Protein AF-A0A1X6WLU2-F1 (afdb_monomer_lite)

pLDDT: mean 79.94, std 12.47, range [46.84, 92.94]

Structure (mmCIF, N/CA/C/O backbone):
data_AF-A0A1X6WLU2-F1
#
_entry.id   AF-A0A1X6WLU2-F1
#
loop_
_atom_site.group_PDB
_atom_site.id
_atom_site.type_symbol
_atom_site.label_atom_id
_atom_site.label_alt_id
_atom_site.label_comp_id
_atom_site.label_asym_id
_atom_site.label_entity_id
_atom_site.label_seq_id
_atom_site.pdbx_PDB_ins_code
_atom_site.Cartn_x
_atom_site.Cartn_y
_atom_site.Cartn_z
_atom_site.occupancy
_atom_site.B_iso_or_equiv
_atom_site.auth_seq_id
_atom_site.auth_comp_id
_atom_site.auth_asym_id
_atom_site.auth_atom_id
_atom_site.pdbx_PDB_model_num
ATOM 1 N N . MET A 1 1 ? 0.775 -6.705 2.684 1.00 78.25 1 MET A N 1
ATOM 2 C CA . MET A 1 1 ? 0.318 -5.488 1.984 1.00 78.25 1 MET A CA 1
ATOM 3 C C . MET A 1 1 ? -0.877 -5.792 1.090 1.00 78.25 1 MET A C 1
ATOM 5 O O . MET A 1 1 ? -1.962 -5.416 1.494 1.00 78.25 1 MET A O 1
ATOM 9 N N . TRP A 1 2 ? -0.729 -6.547 -0.008 1.00 84.25 2 TRP A N 1
ATOM 10 C CA . TRP A 1 2 ? -1.839 -6.854 -0.932 1.00 84.25 2 TRP A CA 1
ATOM 11 C C . TRP A 1 2 ? -3.074 -7.477 -0.272 1.00 84.25 2 TRP A C 1
ATOM 13 O O . TRP A 1 2 ? -4.155 -6.938 -0.421 1.00 84.25 2 TRP A O 1
ATOM 23 N N . TYR A 1 3 ? -2.896 -8.468 0.606 1.00 83.75 3 TYR A N 1
ATOM 24 C CA . TYR A 1 3 ? -4.004 -9.030 1.396 1.00 83.75 3 TYR A CA 1
ATOM 25 C C . TYR A 1 3 ? -4.815 -7.983 2.192 1.00 83.75 3 TYR A C 1
ATOM 27 O O . TYR A 1 3 ? -6.032 -8.085 2.301 1.00 83.75 3 TYR A O 1
ATOM 35 N N . LEU A 1 4 ? -4.149 -6.969 2.762 1.00 83.81 4 LEU A N 1
ATOM 36 C CA . LEU A 1 4 ? -4.831 -5.896 3.496 1.00 83.81 4 LEU A CA 1
ATOM 37 C C . LEU A 1 4 ? -5.513 -4.914 2.544 1.00 83.81 4 LEU A C 1
ATOM 39 O O . LEU A 1 4 ? -6.598 -4.441 2.857 1.00 83.81 4 LEU A O 1
ATOM 43 N N . ALA A 1 5 ? -4.894 -4.623 1.399 1.00 88.06 5 ALA A N 1
ATOM 44 C CA . ALA A 1 5 ? -5.504 -3.790 0.372 1.00 88.06 5 ALA A CA 1
ATOM 45 C C . ALA A 1 5 ? -6.777 -4.434 -0.193 1.00 88.06 5 ALA A C 1
ATOM 47 O O . ALA A 1 5 ? -7.800 -3.761 -0.267 1.00 88.06 5 ALA A O 1
ATOM 48 N N . ASP A 1 6 ? -6.741 -5.740 -0.476 1.00 86.50 6 ASP A N 1
ATOM 49 C CA . ASP A 1 6 ? -7.898 -6.501 -0.956 1.00 86.50 6 ASP A CA 1
ATOM 50 C C . ASP A 1 6 ? -9.023 -6.503 0.090 1.00 86.50 6 ASP A C 1
ATOM 52 O O . ASP A 1 6 ? -10.178 -6.240 -0.231 1.00 86.50 6 ASP A O 1
ATOM 56 N N . LYS A 1 7 ? -8.691 -6.712 1.373 1.00 89.88 7 LYS A N 1
ATOM 57 C CA . LYS A 1 7 ? -9.671 -6.664 2.472 1.00 89.88 7 LYS A CA 1
ATOM 58 C C . LYS A 1 7 ? -10.321 -5.281 2.637 1.00 89.88 7 LYS A C 1
ATOM 60 O O . LYS A 1 7 ? -11.458 -5.197 3.093 1.00 89.88 7 LYS A O 1
ATOM 65 N N . LEU A 1 8 ? -9.594 -4.214 2.309 1.00 90.75 8 LEU A N 1
ATOM 66 C CA . LEU A 1 8 ? -10.046 -2.825 2.422 1.00 90.75 8 LEU A CA 1
ATOM 67 C C . LEU A 1 8 ? -10.623 -2.268 1.108 1.00 90.75 8 LEU A C 1
ATOM 69 O O . LEU A 1 8 ? -10.963 -1.089 1.069 1.00 90.75 8 LEU A O 1
ATOM 73 N N . ASN A 1 9 ? -10.737 -3.082 0.049 1.00 91.56 9 ASN A N 1
ATOM 74 C CA . ASN A 1 9 ? -11.139 -2.652 -1.297 1.00 91.56 9 ASN A CA 1
ATOM 7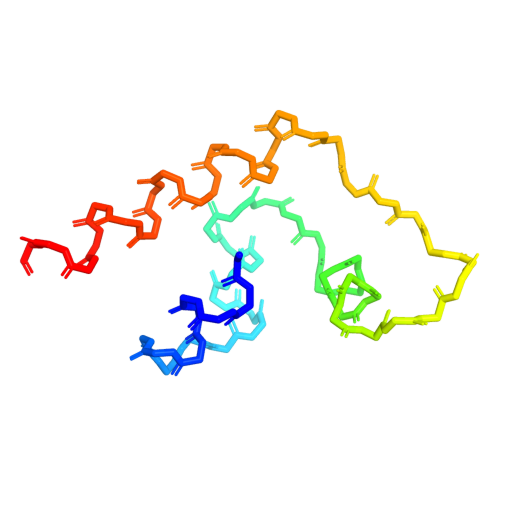5 C C . ASN A 1 9 ? -10.327 -1.450 -1.827 1.00 91.56 9 ASN A C 1
ATOM 77 O O . ASN A 1 9 ? -10.868 -0.578 -2.505 1.00 91.56 9 ASN A O 1
ATOM 81 N N . LEU A 1 10 ? -9.027 -1.397 -1.518 1.00 89.50 10 LEU A N 1
ATOM 82 C CA . LEU A 1 10 ? -8.134 -0.334 -1.984 1.00 89.50 10 LEU A CA 1
ATOM 83 C C . LEU A 1 10 ? -7.577 -0.662 -3.368 1.00 89.50 10 LEU A C 1
ATOM 85 O O . LEU A 1 10 ? -7.049 -1.752 -3.604 1.00 89.50 10 LEU A O 1
ATOM 89 N N . SER A 1 11 ? -7.638 0.313 -4.269 1.00 92.06 11 SER A N 1
ATOM 90 C CA . SER A 1 11 ? -6.996 0.226 -5.576 1.00 92.06 11 SER A CA 1
ATOM 91 C C . SER A 1 11 ? -5.476 0.383 -5.459 1.00 92.06 11 SER A C 1
ATOM 93 O O . SER A 1 11 ? -4.949 0.931 -4.488 1.00 92.06 11 SER A O 1
ATOM 95 N N . THR A 1 12 ? -4.739 -0.036 -6.491 1.00 90.31 12 THR A N 1
ATOM 96 C CA . THR A 1 12 ? -3.289 0.210 -6.567 1.00 90.31 12 THR A CA 1
ATOM 97 C C . THR A 1 12 ? -2.950 1.704 -6.491 1.00 90.31 12 THR A C 1
ATOM 99 O O . THR A 1 12 ? -1.925 2.072 -5.918 1.00 90.31 12 THR A O 1
ATOM 102 N N . SER A 1 13 ? -3.825 2.571 -7.014 1.00 92.62 13 SER A N 1
ATOM 103 C CA . SER A 1 13 ? -3.672 4.028 -6.934 1.00 92.62 13 SER A CA 1
ATOM 104 C C . SER A 1 13 ? -3.750 4.528 -5.489 1.00 92.62 13 SER A C 1
ATOM 106 O O . SER A 1 13 ? -2.915 5.330 -5.073 1.00 92.62 13 SER A O 1
ATOM 108 N N . ASP A 1 14 ? -4.685 4.001 -4.693 1.00 91.19 14 ASP A N 1
ATOM 109 C CA . ASP A 1 14 ? -4.817 4.365 -3.275 1.00 91.19 14 ASP A CA 1
ATOM 110 C C . ASP A 1 14 ? -3.565 3.959 -2.490 1.00 91.19 14 ASP A C 1
ATOM 112 O O . ASP A 1 14 ? -3.030 4.721 -1.683 1.00 91.19 14 ASP A O 1
ATOM 116 N N . ILE A 1 15 ? -3.035 2.766 -2.773 1.00 91.56 15 ILE A N 1
ATOM 117 C CA . ILE A 1 15 ? -1.800 2.277 -2.150 1.00 91.56 15 ILE A CA 1
ATOM 118 C C . ILE A 1 15 ? -0.606 3.137 -2.576 1.00 91.56 15 ILE A C 1
ATOM 120 O O . ILE A 1 15 ? 0.258 3.427 -1.745 1.00 91.56 15 ILE A O 1
ATOM 124 N N . SER A 1 16 ? -0.547 3.568 -3.839 1.00 92.94 16 SER A N 1
ATOM 125 C CA . SER A 1 16 ? 0.502 4.458 -4.347 1.00 92.94 16 SER A CA 1
ATOM 126 C C . SER A 1 16 ? 0.508 5.784 -3.594 1.00 92.94 16 SER A C 1
ATOM 128 O O . SER A 1 16 ? 1.546 6.189 -3.068 1.00 92.94 16 SER A O 1
ATOM 130 N N . GLN A 1 17 ? -0.664 6.396 -3.422 1.00 91.75 17 GLN A N 1
ATOM 131 C CA . GLN A 1 17 ? -0.813 7.640 -2.673 1.00 91.75 17 GLN A CA 1
ATOM 132 C C . GLN A 1 17 ? -0.439 7.483 -1.190 1.00 91.75 17 GLN A C 1
ATOM 134 O O . GLN A 1 17 ? 0.217 8.356 -0.624 1.00 91.75 17 GLN A O 1
ATOM 139 N N . LEU A 1 18 ? -0.813 6.364 -0.560 1.00 90.44 18 LEU A N 1
ATOM 140 C CA . LEU A 1 18 ? -0.516 6.096 0.852 1.00 90.44 18 LEU A CA 1
ATOM 141 C C . LEU A 1 18 ? 0.965 5.788 1.113 1.00 90.44 18 LEU A C 1
ATOM 143 O O . LEU A 1 18 ? 1.507 6.160 2.154 1.00 90.44 18 LEU A O 1
ATOM 147 N N . SER A 1 19 ? 1.612 5.064 0.200 1.00 85.56 19 SER A N 1
ATOM 148 C CA . SER A 1 19 ? 2.976 4.552 0.381 1.00 85.56 19 SER A CA 1
ATOM 149 C C . SER A 1 19 ? 4.059 5.434 -0.240 1.00 85.56 19 SER A C 1
ATOM 151 O O . SER A 1 19 ? 5.228 5.305 0.131 1.00 85.56 19 SER A O 1
ATOM 153 N N . GLY A 1 20 ? 3.691 6.297 -1.190 1.00 87.19 20 GLY A N 1
ATOM 154 C CA . GLY A 1 20 ? 4.630 7.023 -2.043 1.00 87.19 20 GLY A CA 1
ATOM 155 C C . GLY A 1 20 ? 5.376 6.129 -3.043 1.00 87.19 20 GLY A C 1
ATOM 156 O O . GLY A 1 20 ? 6.352 6.578 -3.638 1.00 87.19 20 GLY A O 1
ATOM 157 N N . ILE A 1 21 ? 4.966 4.866 -3.208 1.00 88.75 21 ILE A N 1
ATOM 158 C CA . ILE A 1 21 ? 5.522 3.942 -4.205 1.00 88.75 21 ILE A CA 1
ATOM 159 C C . ILE A 1 21 ? 4.795 4.171 -5.534 1.00 88.75 21 ILE A C 1
ATOM 161 O O . ILE A 1 21 ? 3.574 4.325 -5.548 1.00 88.75 21 ILE A O 1
ATOM 165 N N . GLY A 1 22 ? 5.520 4.173 -6.654 1.00 90.62 22 GLY A N 1
ATOM 166 C CA . GLY A 1 22 ? 4.911 4.276 -7.979 1.00 90.62 22 GLY A CA 1
ATOM 167 C C . GLY A 1 22 ? 3.962 3.109 -8.275 1.00 90.62 22 GLY A C 1
ATOM 168 O O . GLY A 1 22 ? 4.173 1.989 -7.814 1.00 90.62 22 GLY A O 1
ATOM 169 N N . ILE A 1 23 ? 2.918 3.359 -9.069 1.00 89.56 23 ILE A N 1
ATOM 170 C CA . ILE A 1 23 ? 1.926 2.334 -9.444 1.00 89.56 23 ILE A CA 1
ATOM 171 C C . ILE A 1 23 ? 2.602 1.120 -10.097 1.00 89.56 23 ILE A C 1
ATOM 173 O O . ILE A 1 23 ? 2.330 -0.004 -9.693 1.00 89.56 23 ILE A O 1
ATOM 177 N N . LEU A 1 24 ? 3.538 1.344 -11.025 1.00 85.50 24 LEU A N 1
ATOM 178 C CA . LEU A 1 24 ? 4.264 0.266 -11.710 1.00 85.50 24 LEU A CA 1
ATOM 179 C C . LEU A 1 24 ? 5.078 -0.601 -10.739 1.00 85.50 24 LEU A C 1
ATOM 181 O O . LEU A 1 24 ? 5.056 -1.824 -10.836 1.00 85.50 24 LEU A O 1
ATOM 185 N N . ASP A 1 25 ? 5.752 0.019 -9.765 1.00 82.94 25 ASP A N 1
ATOM 186 C CA . ASP A 1 25 ? 6.508 -0.706 -8.738 1.00 82.94 25 ASP A CA 1
ATOM 187 C C . ASP A 1 25 ? 5.576 -1.531 -7.839 1.00 82.94 25 ASP A C 1
ATOM 189 O O . ASP A 1 25 ? 5.903 -2.650 -7.443 1.00 82.94 25 ASP A O 1
ATOM 193 N N . LEU A 1 26 ? 4.390 -1.002 -7.519 1.00 86.81 26 LEU A N 1
ATOM 194 C CA . LEU A 1 26 ? 3.374 -1.734 -6.768 1.00 86.81 26 LEU A CA 1
ATOM 195 C C . LEU A 1 26 ? 2.843 -2.926 -7.568 1.00 86.81 26 LEU A C 1
ATOM 197 O O . LEU A 1 26 ? 2.857 -4.042 -7.051 1.00 86.81 26 LEU A O 1
ATOM 201 N N . GLU A 1 27 ? 2.425 -2.733 -8.816 1.00 84.62 27 GLU A N 1
ATOM 202 C CA . GLU A 1 27 ? 1.941 -3.823 -9.675 1.00 84.62 27 GLU A CA 1
ATOM 203 C C . GLU A 1 27 ? 2.982 -4.930 -9.819 1.00 84.62 27 GLU A C 1
ATOM 205 O O . GLU A 1 27 ? 2.658 -6.110 -9.669 1.00 84.62 27 GLU A O 1
ATOM 210 N N . ALA A 1 28 ? 4.252 -4.551 -9.954 1.00 81.56 28 ALA A N 1
ATOM 211 C CA . ALA A 1 28 ? 5.341 -5.504 -9.971 1.00 81.56 28 ALA A CA 1
ATOM 212 C C . ALA A 1 28 ? 5.406 -6.308 -8.650 1.00 81.56 28 ALA A C 1
ATOM 214 O O . ALA A 1 28 ? 5.566 -7.521 -8.661 1.00 81.56 28 ALA A O 1
ATOM 215 N N . THR A 1 29 ? 5.197 -5.699 -7.479 1.00 79.00 29 THR A N 1
ATOM 216 C CA . THR A 1 29 ? 5.153 -6.472 -6.215 1.00 79.00 29 THR A CA 1
ATOM 217 C C . THR A 1 29 ? 3.937 -7.395 -6.075 1.00 79.00 29 THR A C 1
ATOM 219 O O . THR A 1 29 ? 3.931 -8.252 -5.184 1.00 79.00 29 THR A O 1
ATOM 222 N N . LYS A 1 30 ? 2.883 -7.191 -6.876 1.00 72.56 30 LYS A N 1
ATOM 223 C CA . LYS A 1 30 ? 1.673 -8.023 -6.874 1.00 72.56 30 LYS A CA 1
ATOM 224 C C . LYS A 1 30 ? 1.887 -9.300 -7.682 1.00 72.56 30 LYS A C 1
ATOM 226 O O . LYS A 1 30 ? 1.440 -10.369 -7.265 1.00 72.56 30 LYS A O 1
ATOM 231 N N . GLU A 1 31 ? 2.602 -9.207 -8.798 1.00 64.12 31 GLU A N 1
ATOM 232 C CA . GLU A 1 31 ? 2.997 -10.372 -9.578 1.00 64.12 31 GLU A CA 1
ATOM 233 C C . GLU A 1 31 ? 4.193 -11.075 -8.923 1.00 64.12 31 GLU A C 1
ATOM 235 O O . GLU A 1 31 ? 5.262 -10.504 -8.741 1.00 64.12 31 GLU A O 1
ATOM 240 N N . LYS A 1 32 ? 4.053 -12.361 -8.582 1.00 55.66 32 LYS A N 1
ATOM 241 C CA . LYS A 1 32 ? 5.164 -13.222 -8.124 1.00 55.66 32 LYS A CA 1
ATOM 242 C C . LYS A 1 32 ? 6.148 -13.553 -9.264 1.00 55.66 32 LYS A C 1
ATOM 244 O O . LYS A 1 32 ? 6.564 -14.698 -9.414 1.00 55.66 32 LYS A O 1
ATOM 249 N N . ASN A 1 33 ? 6.507 -12.586 -10.100 1.00 46.84 33 ASN A N 1
ATOM 250 C CA . ASN A 1 33 ? 7.507 -12.783 -11.135 1.00 46.84 33 ASN A CA 1
ATOM 251 C C . ASN A 1 33 ? 8.892 -12.494 -10.539 1.00 46.84 33 ASN A C 1
ATOM 253 O O . ASN A 1 33 ? 9.168 -11.415 -10.022 1.00 46.84 33 ASN A O 1
ATOM 257 N N . ASN A 1 34 ? 9.756 -13.510 -10.576 1.00 49.00 34 ASN A N 1
ATOM 258 C CA . ASN A 1 34 ? 11.054 -13.608 -9.889 1.00 49.00 34 ASN A CA 1
ATOM 259 C C . ASN A 1 34 ? 12.128 -12.572 -10.312 1.00 49.00 34 ASN A C 1
ATOM 261 O O . ASN A 1 34 ? 13.299 -12.755 -9.996 1.00 49.00 34 ASN A O 1
ATOM 265 N N . PHE A 1 35 ? 11.764 -11.487 -11.001 1.00 51.62 35 PHE A N 1
ATOM 266 C CA . PHE A 1 35 ? 12.693 -10.485 -11.547 1.00 51.62 35 PHE A CA 1
ATOM 267 C C . PHE A 1 35 ? 12.351 -9.040 -11.164 1.00 51.62 35 PHE A C 1
ATOM 269 O O . PHE A 1 35 ? 12.692 -8.099 -11.877 1.00 51.62 35 PHE A O 1
ATOM 276 N N . ILE A 1 36 ? 11.668 -8.843 -10.039 1.00 53.84 36 ILE A N 1
ATOM 277 C CA . ILE A 1 36 ? 11.056 -7.555 -9.722 1.00 53.84 36 ILE A CA 1
ATOM 278 C C . ILE A 1 36 ? 11.840 -6.797 -8.654 1.00 53.84 36 ILE A C 1
ATOM 280 O O . ILE A 1 36 ? 12.210 -7.340 -7.612 1.00 53.84 36 ILE A O 1
ATOM 284 N N . TYR A 1 37 ? 12.062 -5.509 -8.923 1.00 56.19 37 TYR A N 1
ATOM 285 C CA . TYR A 1 37 ? 12.523 -4.532 -7.947 1.00 56.19 37 TYR A CA 1
ATOM 286 C C . TYR A 1 37 ? 11.595 -4.550 -6.727 1.00 56.19 37 TYR A C 1
ATOM 288 O O . TYR A 1 37 ? 10.447 -4.119 -6.781 1.00 56.19 37 TYR A O 1
ATOM 296 N N . LEU A 1 38 ? 1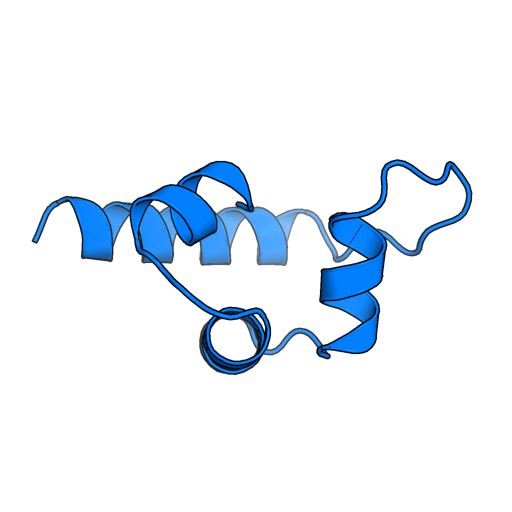2.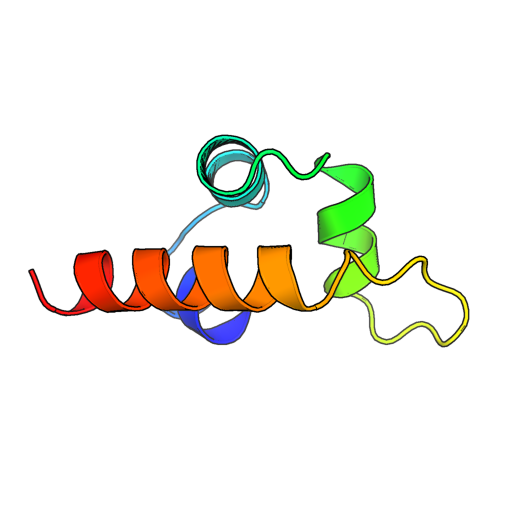094 -5.082 -5.612 1.00 61.62 38 LEU A N 1
ATOM 297 C CA . LEU A 1 38 ? 11.377 -5.076 -4.346 1.00 61.62 38 LEU A CA 1
ATOM 298 C C . LEU A 1 38 ? 11.594 -3.713 -3.671 1.00 61.62 38 LEU A C 1
ATOM 300 O O . LEU A 1 38 ? 12.742 -3.373 -3.356 1.00 61.62 38 LEU A O 1
ATOM 304 N N . PRO A 1 39 ? 10.529 -2.941 -3.385 1.00 65.62 39 PRO A N 1
ATOM 305 C CA . PRO A 1 39 ? 10.641 -1.717 -2.608 1.00 65.62 39 PRO A CA 1
ATOM 306 C C . PRO A 1 39 ? 11.358 -1.992 -1.286 1.00 65.62 39 PRO A C 1
ATOM 308 O O . PRO A 1 39 ? 11.183 -3.048 -0.668 1.00 65.62 39 PRO A O 1
ATOM 311 N N . LYS A 1 40 ? 12.165 -1.031 -0.819 1.00 72.88 40 LYS A N 1
ATOM 312 C CA . LYS A 1 40 ? 12.945 -1.189 0.419 1.00 72.88 40 LYS A CA 1
ATOM 313 C C . LYS A 1 40 ? 12.039 -1.682 1.554 1.00 72.88 40 LYS A C 1
ATOM 315 O O . LYS A 1 40 ? 11.025 -1.055 1.854 1.00 72.88 40 LYS A O 1
ATOM 320 N N . ARG A 1 41 ? 12.449 -2.753 2.249 1.00 73.75 41 ARG A N 1
ATOM 321 C CA . ARG A 1 41 ? 11.702 -3.425 3.339 1.00 73.75 41 ARG A CA 1
ATOM 322 C C . ARG A 1 41 ? 11.081 -2.463 4.365 1.00 73.75 41 ARG A C 1
ATOM 324 O O . ARG A 1 41 ? 9.996 -2.724 4.876 1.00 73.75 41 ARG A O 1
ATOM 331 N N . LYS A 1 42 ? 11.751 -1.338 4.649 1.00 74.81 42 LYS A N 1
ATOM 332 C CA . LYS A 1 42 ? 11.259 -0.277 5.544 1.00 74.81 42 LYS A CA 1
ATOM 333 C C . LYS A 1 42 ? 9.964 0.373 5.040 1.00 74.81 42 LYS A C 1
ATOM 335 O O . LYS A 1 42 ? 9.076 0.613 5.847 1.00 74.81 42 LYS A O 1
ATOM 340 N N . VAL A 1 43 ? 9.847 0.631 3.738 1.00 77.56 43 VAL A N 1
ATOM 341 C CA . VAL A 1 43 ? 8.647 1.227 3.129 1.00 77.56 43 VAL A CA 1
ATOM 342 C C . VAL A 1 43 ? 7.479 0.251 3.240 1.00 77.56 43 VAL A C 1
ATOM 344 O O . VAL A 1 43 ? 6.449 0.607 3.799 1.00 77.56 43 VAL A O 1
ATOM 347 N N . ILE A 1 44 ? 7.690 -1.018 2.872 1.00 80.31 44 ILE A N 1
ATOM 348 C CA . ILE A 1 44 ? 6.673 -2.079 2.990 1.00 80.31 44 ILE A CA 1
ATOM 349 C C . ILE A 1 44 ? 6.159 -2.212 4.434 1.00 80.31 44 ILE A C 1
ATOM 351 O O . ILE A 1 44 ? 4.953 -2.323 4.662 1.00 80.31 44 ILE A O 1
ATOM 355 N N . LEU A 1 45 ? 7.060 -2.188 5.423 1.00 81.50 45 LEU A N 1
ATOM 356 C CA . LEU A 1 45 ? 6.697 -2.273 6.841 1.00 81.50 45 LEU A CA 1
ATOM 357 C C . LEU A 1 45 ? 5.896 -1.055 7.316 1.00 81.50 45 LEU A C 1
ATOM 359 O O . LEU A 1 45 ? 4.909 -1.223 8.032 1.00 81.50 45 LEU A O 1
ATOM 363 N N . THR A 1 46 ? 6.298 0.157 6.927 1.00 83.00 46 THR A N 1
ATOM 364 C CA . THR A 1 46 ? 5.575 1.388 7.282 1.00 83.00 46 THR A CA 1
ATOM 365 C C . THR A 1 46 ? 4.173 1.393 6.680 1.00 83.00 46 THR A C 1
ATOM 367 O O . THR A 1 46 ? 3.207 1.613 7.408 1.00 83.00 46 THR A O 1
ATOM 370 N N . THR A 1 47 ? 4.047 1.060 5.393 1.00 84.94 47 THR A N 1
ATOM 371 C CA . THR A 1 47 ? 2.754 0.974 4.705 1.00 84.94 47 THR A CA 1
ATOM 372 C C . THR A 1 47 ? 1.861 -0.097 5.327 1.00 84.94 47 THR A C 1
ATOM 374 O O . THR A 1 47 ? 0.685 0.145 5.574 1.00 84.94 47 THR A O 1
ATOM 377 N N . THR A 1 48 ? 2.417 -1.261 5.681 1.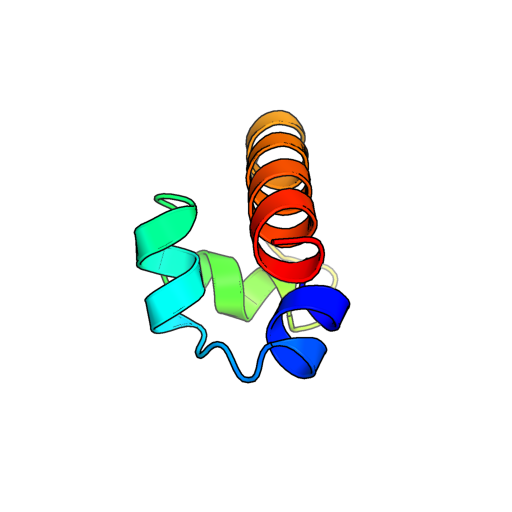00 84.75 48 THR A N 1
ATOM 378 C CA . THR A 1 48 ? 1.653 -2.321 6.364 1.00 84.75 48 THR A CA 1
ATOM 379 C C . THR A 1 48 ? 1.086 -1.830 7.702 1.00 84.75 48 THR A C 1
ATOM 381 O O . THR A 1 48 ? -0.101 -2.009 7.957 1.00 84.75 48 THR A O 1
ATOM 384 N N . LYS A 1 49 ? 1.884 -1.125 8.517 1.00 86.75 49 LYS A N 1
ATOM 385 C CA . LYS A 1 49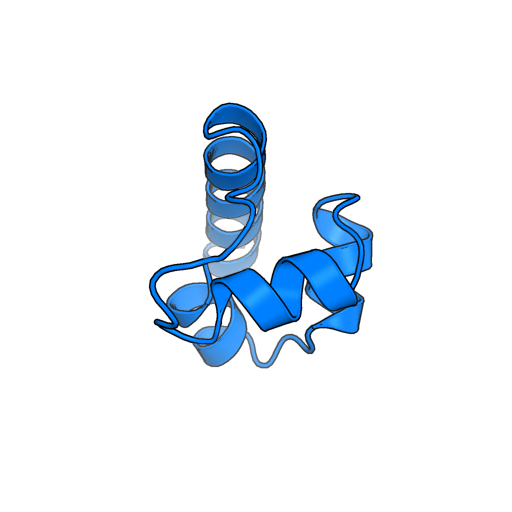 ? 1.420 -0.550 9.794 1.00 86.75 49 LYS A CA 1
ATOM 386 C C . LYS A 1 49 ? 0.336 0.517 9.623 1.00 86.75 49 LYS A C 1
ATOM 388 O O . LYS A 1 49 ? -0.526 0.649 10.487 1.00 86.75 49 LYS A O 1
ATOM 393 N N . GLN A 1 50 ? 0.387 1.308 8.553 1.00 87.12 50 GLN A N 1
ATOM 394 C CA . GLN A 1 50 ? -0.649 2.304 8.260 1.00 87.12 50 GLN A CA 1
ATOM 395 C C . GLN A 1 50 ? -1.974 1.629 7.888 1.00 87.12 50 GLN A C 1
ATOM 397 O O . GLN A 1 50 ? -3.009 1.985 8.445 1.00 87.12 50 GLN A O 1
ATOM 402 N N . LEU A 1 51 ? -1.931 0.603 7.034 1.00 87.75 51 LEU A N 1
ATOM 403 C CA . LEU A 1 51 ? -3.115 -0.177 6.658 1.00 87.75 51 LEU A CA 1
ATOM 404 C C . LEU A 1 51 ? -3.747 -0.887 7.865 1.00 87.75 51 LEU A C 1
ATOM 406 O O . LEU A 1 51 ? -4.967 -0.910 8.006 1.00 87.75 51 LEU A O 1
ATOM 410 N N . GLU A 1 52 ? -2.932 -1.413 8.780 1.00 85.06 52 GLU A N 1
ATOM 411 C CA . GLU A 1 52 ? -3.423 -2.019 10.023 1.00 85.06 52 GLU A CA 1
ATOM 412 C C . GLU A 1 52 ? -4.145 -1.023 10.939 1.00 85.06 52 GLU A C 1
ATOM 414 O O . GLU A 1 52 ? -5.106 -1.406 11.603 1.00 85.06 52 GLU A O 1
ATOM 419 N N . LYS A 1 53 ? -3.705 0.242 10.984 1.00 87.00 53 LYS A N 1
ATOM 420 C CA . LYS A 1 53 ? -4.389 1.293 11.754 1.00 87.00 53 LYS A CA 1
ATOM 421 C C . LYS A 1 53 ? -5.746 1.637 11.152 1.00 87.00 53 LYS A C 1
ATOM 423 O O . LYS A 1 53 ? -6.704 1.766 11.900 1.00 87.00 53 LYS A O 1
ATOM 428 N N . ILE A 1 54 ? -5.824 1.731 9.825 1.00 85.62 54 ILE A N 1
ATOM 429 C CA . ILE A 1 54 ? -7.078 1.998 9.105 1.00 85.62 54 ILE A CA 1
ATOM 430 C C . ILE A 1 54 ? -8.070 0.847 9.312 1.00 85.62 54 ILE A C 1
ATOM 432 O O . ILE A 1 54 ? -9.243 1.087 9.543 1.00 85.62 54 ILE A O 1
ATOM 436 N N . SER A 1 55 ? 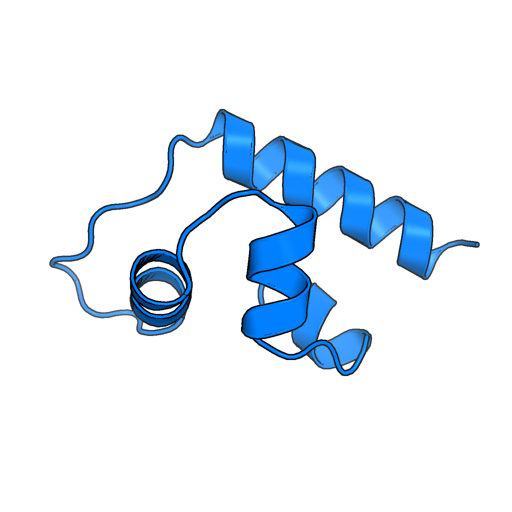-7.604 -0.406 9.311 1.00 78.75 55 SER A N 1
ATOM 437 C CA . SER A 1 55 ? -8.471 -1.578 9.516 1.00 78.75 55 SER A CA 1
ATOM 438 C C . SER A 1 55 ? -9.006 -1.743 10.949 1.00 78.75 55 SER A C 1
ATOM 440 O O . SER A 1 55 ? -9.874 -2.593 11.153 1.00 78.75 55 SER A O 1
ATOM 442 N N . LYS A 1 56 ? -8.440 -1.050 11.944 1.00 72.12 56 LYS A N 1
ATOM 443 C CA . LYS A 1 56 ? -8.832 -1.155 13.364 1.00 72.12 56 LYS A CA 1
ATOM 444 C C . LYS A 1 56 ? -9.574 0.083 13.882 1.00 72.12 56 LYS A C 1
ATOM 446 O O . LYS A 1 56 ? -9.975 0.068 15.045 1.00 72.12 56 LYS A O 1
ATOM 451 N N . GLY A 1 57 ? -9.660 1.135 13.069 1.00 54.59 57 GLY A N 1
ATOM 452 C CA . GLY A 1 57 ? -10.396 2.365 13.362 1.00 54.59 57 GLY A CA 1
ATOM 453 C C . GLY A 1 57 ? -11.841 2.297 12.904 1.00 54.59 57 GLY A C 1
ATOM 454 O O . GLY A 1 57 ? -12.150 1.430 12.057 1.00 54.59 57 GLY A O 1
#

Secondary structure (DSSP, 8-state):
-HHHHHHTT--HHHHHHHH---HHHHHHHHS--TT--PPPHHHHHHHHHHHHHHTT-

Foldseek 3Di:
DVVLCVVVVHDLVNLCVQLVDDSVLSVQVVDPDVDHDDPDPVSVVVSVVVSVVVVVD

Organism: NCBI:txid1255619

Sequence (57 aa):
MWYLADKLNLSTSDISQLSGIGILDLEATKEKNNFIYLPKRKVILTTTKQLEKISKG

Radius of gyration: 10.95 Å; chains: 1; bounding box: 24×21×25 Å